Protein AF-A0A819N0E1-F1 (afdb_monomer)

Foldseek 3Di:
DDDPPPVCVVCVVVVVVCCPDPVNVVVVCCCVLVPPQCVVCDPVSALAPHEEEAEQCFLNPVVVVSLVRHHPAYEYEHPDPVRLVNNVVVCVVPPSPYHYD

Sequence (101 aa):
MASSEPEYDSISAQYSAVKKTQVGNIIECYTVYKCILPSLLGDSGLLTGKRILDLGCGEGRHTRQLKALGCDYILGVDLSSKVIELAREAERFNPLGIEYL

InterPro domains:
  IPR029063 S-adenosyl-L-methionine-dependent methyltransferase superfamily [G3DSA:3.40.50.150] (10-101)
  IPR029063 S-adenosyl-L-methionine-dependent methyltransferase superfamily [SSF53335] (8-100)
  IPR041698 Methyltransferase domain 25 [PF13649] (52-98)

pLDDT: mean 85.32, std 13.94, range [37.47, 98.31]

Mean predicted aligned error: 6.66 Å

Nearest PDB structures (foldseek):
  8rdl-assembly1_A  TM=8.731E-01  e=1.032E-05  Xenorhabdus doucetiae FRM16 = DSM 17909
  5je3-assembly2_B  TM=8.423E-01  e=1.032E-05  Burkholderia glumae
  5jdz-assembly1_B  TM=8.486E-01  e=1.652E-05  Burkholderia glumae
  4m36-assembly1_A  TM=9.413E-01  e=2.776E-04  Trypanosoma brucei brucei TREU927
  6h2v-assembly1_A  TM=7.606E-01  e=1.418E-04  Homo sapiens

Secondary structure (DSSP, 8-state):
----HHHHHHHHHHHHHHHTSHHHHHHHHHIIIIIIHHHHHGGG---TT-EEEEET-TTSHHHHHHHHTT-SEEEEE-S-HHHHHHHHHHHHHS----EE-

Organism: NCBI:txid392033

Structure (mmCIF, N/CA/C/O backbone):
data_AF-A0A819N0E1-F1
#
_entry.id   AF-A0A819N0E1-F1
#
loop_
_atom_site.group_PDB
_atom_site.id
_atom_site.type_symbol
_atom_site.label_atom_id
_atom_site.label_alt_id
_atom_site.label_comp_id
_atom_site.label_asym_id
_atom_site.label_entity_id
_atom_site.label_seq_id
_atom_site.pdbx_PDB_ins_code
_atom_site.Cartn_x
_atom_site.Cartn_y
_atom_site.Cartn_z
_atom_site.occupancy
_atom_site.B_iso_or_equiv
_atom_site.auth_seq_id
_atom_site.auth_comp_id
_atom_site.auth_asym_id
_atom_site.auth_atom_id
_atom_site.pdbx_PDB_model_num
ATOM 1 N N . MET A 1 1 ? 4.405 21.043 -23.176 1.00 37.47 1 MET A N 1
ATOM 2 C CA . MET A 1 1 ? 4.439 20.414 -21.840 1.00 37.47 1 MET A CA 1
ATOM 3 C C . MET A 1 1 ? 4.693 18.937 -22.071 1.00 37.47 1 MET A C 1
ATOM 5 O O . MET A 1 1 ? 3.780 18.247 -22.494 1.00 37.47 1 MET A O 1
ATOM 9 N N . ALA A 1 2 ? 5.956 18.516 -21.988 1.00 39.47 2 ALA A N 1
ATOM 10 C CA . ALA A 1 2 ? 6.362 17.144 -22.279 1.00 39.47 2 ALA A CA 1
ATOM 11 C C . ALA A 1 2 ? 5.973 16.238 -21.103 1.00 39.47 2 ALA A C 1
ATOM 13 O O . ALA A 1 2 ? 6.283 16.546 -19.954 1.00 39.47 2 ALA A O 1
ATOM 14 N N . SER A 1 3 ? 5.236 15.181 -21.415 1.00 39.16 3 SER A N 1
ATOM 15 C CA . SER A 1 3 ? 4.754 14.135 -20.519 1.00 39.16 3 SER A CA 1
ATOM 16 C C . SER A 1 3 ? 5.916 13.316 -19.938 1.00 39.16 3 SER A C 1
ATOM 18 O O . SER A 1 3 ? 6.796 12.866 -20.665 1.00 39.16 3 SER A O 1
ATOM 20 N N . SER A 1 4 ? 5.901 13.118 -18.619 1.00 56.25 4 SER A N 1
ATOM 21 C CA . SER A 1 4 ? 6.925 12.459 -17.790 1.00 56.25 4 SER A CA 1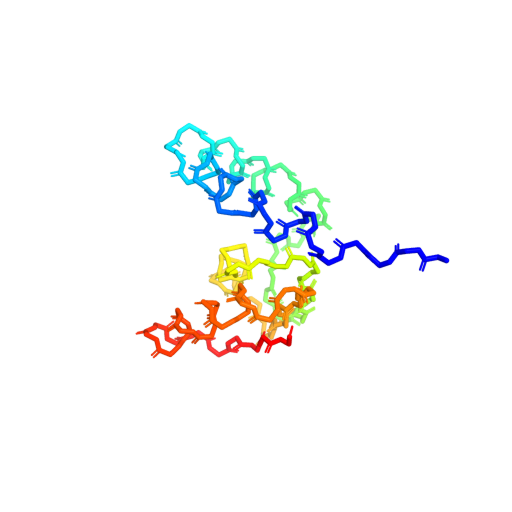
ATOM 22 C C . SER A 1 4 ? 6.861 10.921 -17.760 1.00 56.25 4 SER A C 1
ATOM 24 O O . SER A 1 4 ? 7.524 10.295 -16.938 1.00 56.25 4 SER A O 1
ATOM 26 N N . GLU A 1 5 ? 6.053 10.296 -18.617 1.00 52.06 5 GLU A N 1
ATOM 27 C CA . GLU A 1 5 ? 5.838 8.839 -18.653 1.00 52.06 5 GLU A CA 1
ATOM 28 C C . GLU A 1 5 ? 7.106 8.001 -18.939 1.00 52.06 5 GLU A C 1
ATOM 30 O O . GLU A 1 5 ? 7.359 7.052 -18.197 1.00 52.06 5 GLU A O 1
ATOM 35 N N . PRO A 1 6 ? 7.957 8.318 -19.940 1.00 55.47 6 PRO A N 1
ATOM 36 C CA . PRO A 1 6 ? 9.040 7.407 -20.319 1.00 55.47 6 PRO A CA 1
ATOM 37 C C . PRO A 1 6 ? 10.212 7.386 -19.324 1.00 55.47 6 PRO A C 1
ATOM 39 O O . PRO A 1 6 ? 10.962 6.411 -19.275 1.00 55.47 6 PRO A O 1
ATOM 42 N N . GLU A 1 7 ? 10.389 8.440 -18.523 1.00 64.81 7 GLU A N 1
ATOM 43 C CA . GLU A 1 7 ? 11.545 8.567 -17.630 1.00 64.81 7 GLU A CA 1
ATOM 44 C C . GLU A 1 7 ? 11.361 7.754 -16.341 1.00 64.81 7 GLU A C 1
ATOM 46 O O . GLU A 1 7 ? 12.262 7.005 -15.959 1.00 64.81 7 GLU A O 1
ATOM 51 N N . TYR A 1 8 ? 10.176 7.801 -15.718 1.00 64.69 8 TYR A N 1
ATOM 52 C CA . TYR A 1 8 ? 9.887 7.021 -14.507 1.00 64.69 8 TYR A CA 1
ATOM 53 C C . TYR A 1 8 ? 9.870 5.515 -14.782 1.00 64.69 8 TYR A C 1
ATOM 55 O O . TYR A 1 8 ? 10.485 4.745 -14.040 1.00 64.69 8 TYR A O 1
ATOM 63 N N . ASP A 1 9 ? 9.247 5.088 -15.882 1.00 66.88 9 ASP A N 1
ATOM 64 C CA . ASP A 1 9 ? 9.193 3.674 -16.262 1.00 66.88 9 ASP A CA 1
ATOM 65 C C . ASP A 1 9 ? 10.596 3.072 -16.432 1.00 66.88 9 ASP A C 1
ATOM 67 O O . ASP A 1 9 ? 10.819 1.917 -16.054 1.00 66.88 9 ASP A O 1
ATOM 71 N N . SER A 1 10 ? 11.559 3.867 -16.913 1.00 66.44 10 SER A N 1
ATOM 72 C CA . SER A 1 10 ? 12.943 3.431 -17.123 1.00 66.44 10 SER A CA 1
ATOM 73 C C . SER A 1 10 ? 13.718 3.168 -15.822 1.00 66.44 10 SER A C 1
ATOM 75 O O . SER A 1 10 ? 14.560 2.269 -15.783 1.00 66.44 10 SER A O 1
ATOM 77 N N . ILE A 1 11 ? 13.396 3.886 -14.738 1.00 70.12 11 ILE A N 1
ATOM 78 C CA . ILE A 1 11 ? 14.083 3.776 -13.437 1.00 70.12 11 ILE A CA 1
ATOM 79 C C . ILE A 1 11 ? 13.274 3.015 -12.378 1.00 70.12 11 ILE A C 1
ATOM 81 O O . ILE A 1 11 ? 13.839 2.576 -11.373 1.00 70.12 11 ILE A O 1
ATOM 85 N N . SER A 1 12 ? 11.970 2.820 -12.591 1.00 67.56 12 SER A N 1
ATOM 86 C CA . SER A 1 12 ? 11.028 2.210 -11.638 1.00 67.56 12 SER A CA 1
ATOM 87 C C . SER A 1 12 ? 11.487 0.839 -11.126 1.00 67.56 12 SER A C 1
ATOM 89 O O . SER A 1 12 ? 11.382 0.542 -9.932 1.00 67.56 12 SER A O 1
ATOM 91 N N . ALA A 1 13 ? 12.071 0.019 -12.004 1.00 67.75 13 ALA A N 1
ATOM 92 C CA . ALA A 1 13 ? 12.575 -1.308 -11.664 1.00 67.75 13 ALA A CA 1
ATOM 93 C C . ALA A 1 13 ? 13.785 -1.244 -10.717 1.00 67.75 13 ALA A C 1
ATOM 95 O O . ALA A 1 13 ? 13.849 -1.973 -9.726 1.00 67.75 13 ALA A O 1
ATOM 96 N N . GLN A 1 14 ? 14.729 -0.342 -10.991 1.00 69.00 14 GLN A N 1
ATOM 97 C CA . GLN A 1 14 ? 15.926 -0.142 -10.169 1.00 69.00 14 GLN A CA 1
ATOM 98 C C . GLN A 1 14 ? 15.571 0.520 -8.831 1.00 69.00 14 GLN A C 1
ATOM 100 O O . GLN A 1 14 ? 16.055 0.094 -7.781 1.00 69.00 14 GLN A O 1
ATOM 105 N N . TYR A 1 15 ? 14.666 1.501 -8.851 1.00 68.69 15 TYR A N 1
ATOM 106 C CA . TYR A 1 15 ? 14.125 2.141 -7.653 1.00 68.69 15 TYR A CA 1
ATOM 107 C C . TYR A 1 15 ? 13.454 1.118 -6.726 1.00 68.69 15 TYR A C 1
ATOM 109 O O . TYR A 1 15 ? 13.778 1.028 -5.538 1.00 68.69 15 TYR A O 1
ATOM 117 N N . SER A 1 16 ? 12.586 0.276 -7.291 1.00 69.75 16 SER A N 1
ATOM 118 C CA . SER A 1 16 ? 11.923 -0.805 -6.559 1.00 69.75 16 SER A CA 1
ATOM 119 C C . SER A 1 16 ? 12.929 -1.803 -5.984 1.00 69.75 16 SER A C 1
ATOM 121 O O . SER A 1 16 ? 12.775 -2.236 -4.843 1.00 69.75 16 SER A O 1
ATOM 123 N N . ALA A 1 17 ? 13.994 -2.139 -6.719 1.00 71.19 17 ALA A N 1
ATOM 124 C CA . ALA A 1 17 ? 15.027 -3.056 -6.239 1.00 71.19 17 ALA A CA 1
ATOM 125 C C . ALA A 1 17 ? 15.765 -2.519 -4.999 1.00 71.19 17 ALA A C 1
ATOM 127 O O . ALA A 1 17 ? 15.962 -3.263 -4.037 1.00 71.19 17 ALA A O 1
ATOM 128 N N . VAL A 1 18 ? 16.109 -1.225 -4.966 1.00 71.38 18 VAL A N 1
ATOM 129 C CA . VAL A 1 18 ? 16.753 -0.595 -3.796 1.00 71.38 18 VAL A CA 1
ATOM 130 C C . VAL A 1 18 ? 15.818 -0.599 -2.585 1.00 71.38 18 VAL A C 1
ATOM 132 O O . VAL A 1 18 ? 16.229 -0.961 -1.479 1.00 71.38 18 VAL A O 1
ATOM 135 N N . LYS A 1 19 ? 14.542 -0.259 -2.789 1.00 68.31 19 LYS A N 1
ATOM 136 C CA . LYS A 1 19 ? 13.520 -0.254 -1.730 1.00 68.31 19 LYS A CA 1
ATOM 137 C C . LYS A 1 19 ? 13.225 -1.650 -1.175 1.00 68.31 19 LYS A C 1
ATOM 139 O O . LYS A 1 19 ? 12.885 -1.782 -0.002 1.00 68.31 19 LYS A O 1
ATOM 144 N N . LYS A 1 20 ? 13.407 -2.692 -1.989 1.00 72.50 20 LYS A N 1
ATOM 14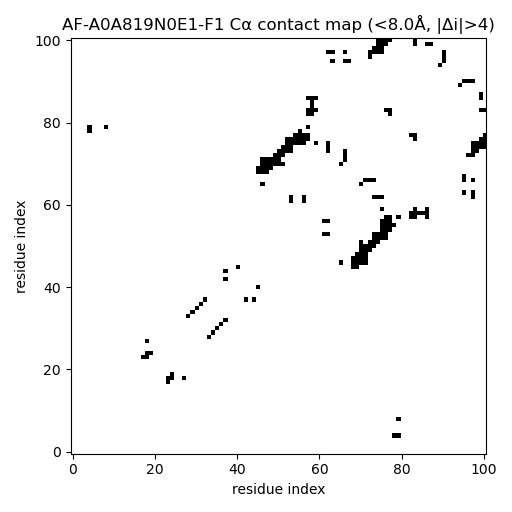5 C CA . LYS A 1 20 ? 13.257 -4.100 -1.590 1.00 72.50 20 LYS A CA 1
ATOM 146 C C . LYS A 1 20 ? 14.466 -4.674 -0.850 1.00 72.50 20 LYS A C 1
ATOM 148 O O . LYS A 1 20 ? 14.358 -5.777 -0.318 1.00 72.50 20 LYS A O 1
ATOM 153 N N . THR A 1 21 ? 15.594 -3.962 -0.771 1.00 79.75 21 THR A N 1
ATOM 154 C CA . THR A 1 21 ? 16.716 -4.395 0.079 1.00 79.75 21 THR A CA 1
ATOM 155 C C . THR A 1 21 ? 16.283 -4.482 1.541 1.00 79.75 21 THR A C 1
ATOM 157 O O . THR A 1 21 ? 15.416 -3.734 1.987 1.00 79.75 21 THR A O 1
ATOM 160 N N . GLN A 1 22 ? 16.910 -5.365 2.320 1.00 71.88 22 GLN A N 1
ATOM 161 C CA . GLN A 1 22 ? 16.561 -5.539 3.732 1.00 71.88 22 GLN A CA 1
ATOM 162 C C . GLN A 1 22 ? 16.701 -4.229 4.525 1.00 71.88 22 GLN A C 1
ATOM 164 O O . GLN A 1 22 ? 15.813 -3.876 5.295 1.00 71.88 22 GLN A O 1
ATOM 169 N N . VAL A 1 23 ? 17.775 -3.468 4.288 1.00 81.62 23 VAL A N 1
ATOM 170 C CA . VAL A 1 23 ? 18.008 -2.176 4.954 1.00 81.62 23 VAL A CA 1
ATOM 171 C C . VAL A 1 23 ? 17.018 -1.112 4.474 1.00 81.62 23 VAL A C 1
ATOM 173 O O . VAL A 1 23 ? 16.401 -0.447 5.305 1.00 81.62 23 VAL A O 1
ATOM 176 N N . GLY A 1 24 ? 16.820 -0.976 3.157 1.00 78.88 24 GLY A N 1
ATOM 177 C CA . GLY A 1 24 ? 15.868 -0.011 2.597 1.00 78.88 24 GLY A CA 1
ATOM 178 C C . GLY A 1 24 ? 14.442 -0.260 3.085 1.00 78.88 24 GLY A C 1
ATOM 179 O O . GLY A 1 24 ? 13.748 0.676 3.482 1.00 78.88 24 GLY A O 1
ATOM 180 N N . ASN A 1 25 ? 14.043 -1.530 3.153 1.00 81.00 25 ASN A N 1
ATOM 181 C CA . ASN A 1 25 ? 12.733 -1.938 3.634 1.00 81.00 25 ASN A CA 1
ATOM 182 C C . ASN A 1 25 ? 12.544 -1.608 5.121 1.00 81.00 25 ASN A C 1
ATOM 184 O O . ASN A 1 25 ? 11.517 -1.035 5.480 1.00 81.00 25 ASN A O 1
ATOM 188 N N . ILE A 1 26 ? 13.536 -1.905 5.972 1.00 85.19 26 ILE A N 1
ATOM 189 C CA . ILE A 1 26 ? 13.471 -1.612 7.414 1.00 85.19 26 ILE A CA 1
ATOM 190 C C . ILE A 1 26 ? 13.332 -0.110 7.661 1.00 85.19 26 ILE A C 1
ATOM 192 O O . ILE A 1 26 ? 12.447 0.291 8.415 1.00 85.19 26 ILE A O 1
ATOM 196 N N . ILE A 1 27 ? 14.176 0.711 7.027 1.00 87.62 27 ILE A N 1
ATOM 197 C CA . ILE A 1 27 ? 14.154 2.168 7.216 1.00 87.62 27 ILE A CA 1
ATOM 198 C C . ILE A 1 27 ? 12.794 2.722 6.797 1.00 87.62 27 ILE A C 1
ATOM 200 O O . ILE A 1 27 ? 12.150 3.430 7.564 1.00 87.62 27 ILE A O 1
ATOM 204 N N . GLU A 1 28 ? 12.322 2.352 5.610 1.00 87.19 28 GLU A N 1
ATOM 205 C CA . GLU A 1 28 ? 11.052 2.841 5.083 1.00 87.19 28 GLU A CA 1
ATOM 206 C C . GLU A 1 28 ? 9.859 2.396 5.934 1.00 87.19 28 GLU A C 1
ATOM 208 O O . GLU A 1 28 ? 9.032 3.225 6.311 1.00 87.19 28 GLU A O 1
ATOM 213 N N . CYS A 1 29 ? 9.790 1.116 6.307 1.00 85.62 29 CYS A N 1
ATOM 214 C CA . CYS A 1 29 ? 8.724 0.615 7.170 1.00 85.62 29 CYS A CA 1
ATOM 215 C C . CYS A 1 29 ? 8.745 1.295 8.544 1.00 85.62 29 CYS A C 1
ATOM 217 O O . CYS A 1 29 ? 7.687 1.639 9.071 1.00 85.62 29 CYS A O 1
ATOM 219 N N . TYR A 1 30 ? 9.925 1.512 9.129 1.00 88.31 30 TYR A N 1
ATOM 220 C CA . TYR A 1 30 ? 10.038 2.199 10.411 1.00 88.31 30 TYR A CA 1
ATOM 221 C C . TYR A 1 30 ? 9.570 3.652 10.291 1.00 88.31 30 TYR A C 1
ATOM 223 O O . TYR A 1 30 ? 8.673 4.077 11.017 1.00 88.31 30 TYR A O 1
ATOM 231 N N . THR A 1 31 ? 10.108 4.405 9.333 1.00 90.31 31 THR A N 1
ATOM 232 C CA . THR A 1 31 ? 9.758 5.814 9.144 1.00 90.31 31 THR A CA 1
ATOM 233 C C . THR A 1 31 ? 8.269 5.991 8.849 1.00 90.31 31 THR A C 1
ATOM 235 O O . THR A 1 31 ? 7.613 6.801 9.506 1.00 90.31 31 THR A O 1
ATOM 238 N N . VAL A 1 32 ? 7.702 5.210 7.927 1.00 89.75 32 VAL A N 1
ATOM 239 C CA . VAL A 1 32 ? 6.287 5.339 7.552 1.00 89.75 32 VAL A CA 1
ATOM 240 C C . VAL A 1 32 ? 5.373 4.892 8.692 1.00 89.75 32 VAL A C 1
ATOM 242 O O . VAL A 1 32 ? 4.518 5.663 9.119 1.00 89.75 32 VAL A O 1
ATOM 245 N N . TYR A 1 33 ? 5.554 3.684 9.231 1.00 89.19 33 TYR A N 1
ATOM 246 C CA . TYR A 1 33 ? 4.562 3.085 10.134 1.00 89.19 33 TYR A CA 1
ATOM 247 C C . TYR A 1 33 ? 4.798 3.352 11.618 1.00 89.19 33 TYR A C 1
ATOM 249 O O . TYR A 1 33 ? 3.865 3.207 12.407 1.00 89.19 33 TYR A O 1
ATOM 257 N N . LYS A 1 34 ? 6.019 3.712 12.026 1.00 88.56 34 LYS A N 1
ATOM 258 C CA . LYS A 1 34 ? 6.344 4.006 13.433 1.00 88.56 34 LYS A CA 1
ATOM 259 C C . LYS A 1 34 ? 6.513 5.490 13.724 1.00 88.56 34 LYS A C 1
ATOM 261 O O . LYS A 1 34 ? 6.354 5.870 14.878 1.00 88.56 34 LYS A O 1
ATOM 266 N N . CYS A 1 35 ? 6.787 6.321 12.719 1.00 90.50 35 CYS A N 1
ATOM 267 C CA . CYS A 1 35 ? 6.954 7.762 12.922 1.00 90.50 35 CYS A CA 1
ATOM 268 C C . CYS A 1 35 ? 5.829 8.569 12.268 1.00 90.50 35 CYS A C 1
ATOM 270 O O . CYS A 1 35 ? 5.103 9.282 12.957 1.00 90.50 35 CYS A O 1
ATOM 272 N N . ILE A 1 36 ? 5.668 8.449 10.949 1.00 90.50 36 ILE A N 1
ATOM 273 C CA . ILE A 1 36 ? 4.767 9.317 10.181 1.00 90.50 36 ILE A CA 1
ATOM 274 C C . ILE A 1 36 ? 3.303 8.973 10.459 1.00 90.50 36 ILE A C 1
ATOM 276 O O . ILE A 1 36 ? 2.529 9.846 10.843 1.00 90.50 36 ILE A O 1
ATOM 280 N N . LEU A 1 37 ? 2.922 7.705 10.296 1.00 88.38 37 LEU A N 1
ATOM 281 C CA . LEU A 1 37 ? 1.527 7.287 10.405 1.00 88.38 37 LEU A CA 1
ATOM 282 C C . LEU A 1 37 ? 0.935 7.548 11.805 1.00 88.38 37 LEU A C 1
ATOM 284 O O . LEU A 1 37 ? -0.145 8.131 11.862 1.00 88.38 37 LEU A O 1
ATOM 288 N N . PRO A 1 38 ? 1.612 7.237 12.932 1.00 88.25 38 PRO A N 1
ATOM 289 C CA . PRO A 1 38 ? 1.097 7.592 14.257 1.00 88.25 38 PRO A CA 1
ATOM 290 C C . PRO A 1 38 ? 0.948 9.105 14.459 1.00 88.25 38 PRO A C 1
ATOM 292 O O . PRO A 1 38 ? -0.044 9.547 15.028 1.00 88.25 38 PRO A O 1
ATOM 295 N N . SER A 1 39 ? 1.889 9.903 13.940 1.00 87.38 39 SER A N 1
ATOM 296 C CA . SER A 1 39 ? 1.817 11.370 14.009 1.00 87.38 39 SER A CA 1
ATOM 297 C C . SER A 1 39 ? 0.607 11.924 13.243 1.00 87.38 39 SER A C 1
ATOM 299 O O . SER A 1 39 ? -0.067 12.836 13.714 1.00 87.38 39 SER A O 1
ATOM 301 N N . LEU A 1 40 ? 0.278 11.330 12.090 1.00 85.00 40 LEU A N 1
ATOM 302 C CA . LEU A 1 40 ? -0.886 11.710 11.281 1.00 85.00 40 LEU A CA 1
ATOM 303 C C . LEU A 1 40 ? -2.221 11.267 11.892 1.00 85.00 40 LEU A C 1
ATOM 305 O O . LEU A 1 40 ? -3.224 11.964 11.750 1.00 85.00 40 LEU A O 1
ATOM 309 N N . LEU A 1 41 ? -2.260 10.096 12.530 1.00 84.50 41 LEU A N 1
ATOM 310 C CA . LEU A 1 41 ? -3.490 9.528 13.093 1.00 84.50 41 LEU A CA 1
ATOM 311 C C . LEU A 1 41 ? -3.797 10.025 14.513 1.00 84.50 41 LEU A C 1
ATOM 313 O O . LEU A 1 41 ? -4.920 9.827 14.996 1.00 84.50 41 LEU A O 1
ATOM 317 N N . GLY A 1 42 ? -2.825 10.667 15.166 1.00 79.31 42 GLY A N 1
ATOM 318 C CA . GLY A 1 42 ? -2.932 11.150 16.539 1.00 79.31 42 GLY A CA 1
ATOM 319 C C . GLY A 1 42 ? -3.321 10.036 17.513 1.00 79.31 42 GLY A C 1
ATOM 320 O O . GLY A 1 42 ? -3.057 8.855 17.278 1.00 79.31 42 GLY A O 1
ATOM 321 N N . ASP A 1 43 ? -4.020 10.409 18.583 1.00 74.19 43 ASP A N 1
ATOM 322 C CA . ASP A 1 43 ? -4.395 9.492 19.670 1.00 74.19 43 ASP A CA 1
ATOM 323 C C . ASP A 1 43 ? -5.306 8.342 19.223 1.00 74.19 43 ASP A C 1
ATOM 325 O O . ASP A 1 43 ? -5.381 7.311 19.888 1.00 74.19 43 ASP A O 1
ATOM 329 N N . SER A 1 44 ? -5.992 8.494 18.082 1.00 74.12 44 SER A N 1
ATOM 330 C CA . SER A 1 44 ? -6.863 7.442 17.563 1.00 74.12 44 SER A CA 1
ATOM 331 C C . SER A 1 44 ? -6.080 6.222 17.091 1.00 74.12 44 SER A C 1
ATOM 333 O O . SER A 1 44 ? -6.615 5.125 17.189 1.00 74.12 44 SER A O 1
ATOM 335 N N . GLY A 1 45 ? -4.849 6.399 16.581 1.00 69.88 45 GLY A N 1
ATOM 336 C CA . GLY A 1 45 ? -3.906 5.343 16.173 1.00 69.88 45 GLY A CA 1
ATOM 337 C C . GLY A 1 45 ? -4.410 4.294 15.167 1.00 69.88 45 GLY A C 1
ATOM 338 O O . GLY A 1 45 ? -3.653 3.408 14.777 1.00 69.88 45 GLY A O 1
ATOM 339 N N . LEU A 1 46 ? -5.674 4.368 14.753 1.00 78.62 46 LEU A N 1
ATOM 340 C CA . LEU A 1 46 ? -6.401 3.291 14.096 1.00 78.62 46 LEU A CA 1
ATOM 341 C C . LEU A 1 46 ? -6.802 3.704 12.687 1.00 78.62 46 LEU A C 1
ATOM 34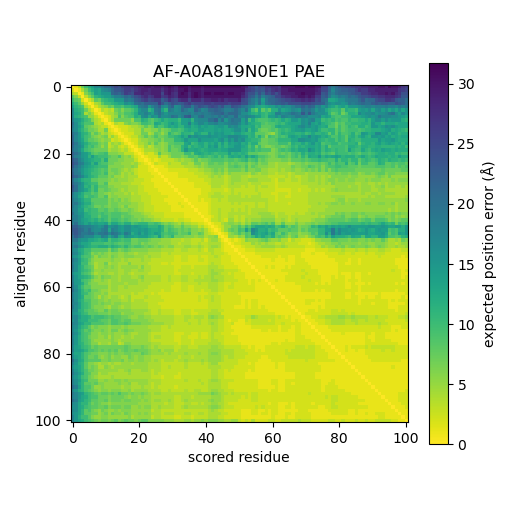3 O O . LEU A 1 46 ? -7.283 4.814 12.448 1.00 78.62 46 LEU A O 1
ATOM 347 N N . LEU A 1 47 ? -6.640 2.770 11.753 1.00 87.44 47 LEU A N 1
ATOM 348 C CA . LEU A 1 47 ? -7.155 2.900 10.393 1.00 87.44 47 LEU A CA 1
ATOM 349 C C . LEU A 1 47 ? -8.558 2.302 10.230 1.00 87.44 47 LEU A C 1
ATOM 351 O O . LEU A 1 47 ? -9.187 2.537 9.202 1.00 87.44 47 LEU A O 1
ATOM 355 N N . THR A 1 48 ? -9.074 1.607 11.247 1.00 87.81 48 THR A N 1
ATOM 356 C CA . THR A 1 48 ? -10.439 1.066 11.287 1.00 87.81 48 THR A CA 1
ATOM 357 C C . THR A 1 48 ? -11.479 2.135 10.970 1.00 87.81 48 THR A C 1
ATOM 359 O O . THR A 1 48 ? -11.426 3.239 11.519 1.00 87.81 48 THR A O 1
ATOM 362 N N . GLY A 1 49 ? -12.424 1.832 10.078 1.00 87.06 49 GLY A N 1
ATOM 363 C CA . GLY A 1 49 ? -13.453 2.786 9.662 1.00 87.06 49 GLY A CA 1
ATOM 364 C C . GLY A 1 49 ? -12.992 3.795 8.606 1.00 87.06 49 GLY A C 1
ATOM 365 O O . GLY A 1 49 ? -13.798 4.591 8.122 1.00 87.06 49 GLY A O 1
ATOM 366 N N . LYS A 1 50 ? -11.697 3.827 8.253 1.00 90.81 50 LYS A N 1
ATOM 367 C CA . LYS A 1 50 ? -11.158 4.806 7.300 1.00 90.81 50 LYS A CA 1
ATOM 368 C C . LYS A 1 50 ? -11.141 4.256 5.879 1.00 90.81 50 LYS A C 1
ATOM 370 O O . LYS A 1 50 ? -10.891 3.076 5.640 1.00 90.81 50 LYS A O 1
ATOM 375 N N . ARG A 1 51 ? -11.350 5.165 4.929 1.00 94.69 51 ARG A N 1
ATOM 376 C CA . ARG A 1 51 ? -11.164 4.950 3.491 1.00 94.69 51 ARG A CA 1
ATOM 377 C C . ARG A 1 51 ? -9.901 5.693 3.062 1.00 94.69 51 ARG A C 1
ATOM 379 O O . ARG A 1 51 ? -9.766 6.868 3.393 1.00 94.69 51 ARG A O 1
ATOM 386 N N . ILE A 1 52 ? -8.986 5.020 2.373 1.00 94.44 52 ILE A N 1
ATOM 387 C CA . ILE A 1 52 ? -7.657 5.554 2.038 1.00 94.44 52 ILE A CA 1
ATOM 388 C C . ILE A 1 52 ? -7.490 5.657 0.517 1.00 94.44 52 ILE A C 1
ATOM 390 O O . ILE A 1 52 ? -7.971 4.806 -0.227 1.00 94.44 52 ILE A O 1
ATOM 394 N N . LEU A 1 53 ? -6.789 6.698 0.072 1.00 96.81 53 LEU A N 1
ATOM 395 C CA . LEU A 1 53 ? -6.284 6.848 -1.291 1.00 96.81 53 LEU A CA 1
ATOM 396 C C . LEU A 1 53 ? -4.753 6.860 -1.230 1.00 96.81 53 LEU A C 1
ATOM 398 O O . LEU A 1 53 ? -4.183 7.695 -0.529 1.00 96.81 53 LEU A O 1
ATOM 402 N N . ASP A 1 54 ? -4.109 5.937 -1.937 1.00 96.19 54 ASP A N 1
ATOM 403 C CA . ASP A 1 54 ? -2.652 5.809 -2.024 1.00 96.19 54 ASP A CA 1
ATOM 404 C C . ASP A 1 54 ? -2.186 6.273 -3.412 1.00 96.19 54 ASP A C 1
ATOM 406 O O . ASP A 1 54 ? -2.424 5.595 -4.412 1.00 96.19 54 ASP A O 1
ATOM 410 N N . LEU A 1 55 ? -1.601 7.473 -3.481 1.00 96.25 55 LEU A N 1
ATOM 411 C CA . LEU A 1 55 ? -1.180 8.120 -4.728 1.00 96.25 55 LEU A CA 1
ATOM 412 C C . LEU A 1 55 ? 0.287 7.806 -5.033 1.00 96.25 55 LEU A C 1
ATOM 414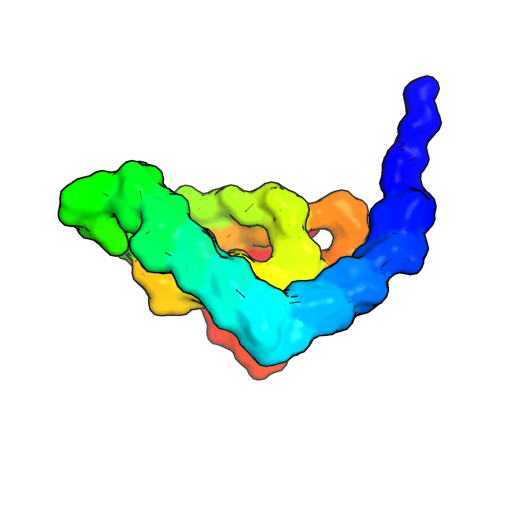 O O . LEU A 1 55 ? 1.157 8.063 -4.203 1.00 96.25 55 LEU A O 1
ATOM 418 N N . GLY A 1 56 ? 0.563 7.329 -6.246 1.00 93.75 56 GLY A N 1
ATOM 419 C CA . GLY A 1 56 ? 1.877 6.790 -6.601 1.00 93.75 56 GLY A CA 1
ATOM 420 C C . GLY A 1 56 ? 2.127 5.456 -5.901 1.00 93.75 56 GLY A C 1
ATOM 421 O O . GLY A 1 56 ? 3.189 5.251 -5.309 1.00 93.75 56 GLY A O 1
ATOM 422 N N . CYS A 1 57 ? 1.119 4.576 -5.897 1.00 94.88 57 CYS A N 1
ATOM 423 C CA . CYS A 1 57 ? 1.146 3.347 -5.105 1.00 94.88 57 CYS A CA 1
ATOM 424 C C . CYS A 1 57 ? 2.166 2.310 -5.605 1.00 94.88 57 CYS A C 1
ATOM 426 O O . CYS A 1 57 ? 2.448 1.331 -4.900 1.00 94.88 57 CYS A O 1
ATOM 428 N N . GLY A 1 58 ? 2.708 2.486 -6.815 1.00 93.12 58 GLY A N 1
ATOM 429 C CA . GLY A 1 58 ? 3.581 1.527 -7.478 1.00 93.12 58 GLY A CA 1
ATOM 430 C C . GLY A 1 58 ? 2.935 0.143 -7.559 1.00 93.12 58 GLY A C 1
ATOM 431 O O . GLY A 1 58 ? 1.753 -0.000 -7.854 1.00 93.12 58 GLY A O 1
ATOM 432 N N . GLU A 1 59 ? 3.699 -0.891 -7.206 1.00 93.56 59 GLU A N 1
ATOM 433 C CA . GLU A 1 59 ? 3.218 -2.282 -7.105 1.00 93.56 59 GLU A CA 1
ATOM 434 C C . GLU A 1 59 ? 2.348 -2.565 -5.855 1.00 93.56 59 GLU A C 1
ATOM 436 O O . GLU A 1 59 ? 2.071 -3.717 -5.523 1.00 93.56 59 GLU A O 1
ATOM 441 N N . GLY A 1 60 ? 1.942 -1.530 -5.114 1.00 94.06 60 GLY A N 1
ATOM 442 C CA . GLY A 1 60 ? 0.963 -1.638 -4.034 1.00 94.06 60 GLY A CA 1
ATOM 443 C C . GLY A 1 60 ? 1.518 -2.065 -2.673 1.00 94.06 60 GLY A C 1
ATOM 444 O O . GLY A 1 60 ? 0.745 -2.458 -1.798 1.00 94.06 60 GLY A O 1
ATOM 445 N N . ARG A 1 61 ? 2.837 -2.005 -2.440 1.00 91.44 61 ARG A N 1
ATOM 446 C CA . ARG A 1 61 ? 3.455 -2.443 -1.168 1.00 91.44 61 ARG A CA 1
ATOM 447 C C . ARG A 1 61 ? 2.852 -1.741 0.053 1.00 91.44 61 ARG A C 1
ATOM 449 O O . ARG A 1 61 ? 2.439 -2.414 1.000 1.00 91.44 61 ARG A O 1
ATOM 456 N N . HIS A 1 62 ? 2.806 -0.409 0.034 1.00 92.06 62 HIS A N 1
ATOM 457 C CA . HIS A 1 62 ? 2.249 0.376 1.136 1.00 92.06 62 HIS A CA 1
ATOM 458 C C . HIS A 1 62 ? 0.730 0.236 1.208 1.00 92.06 62 HIS A C 1
ATOM 460 O O . HIS A 1 62 ? 0.198 0.008 2.292 1.00 92.06 62 HIS A O 1
ATOM 466 N N . THR A 1 63 ? 0.049 0.235 0.063 1.00 96.12 63 THR A N 1
ATOM 467 C CA . THR A 1 63 ? -1.396 -0.007 -0.048 1.00 96.12 63 THR A CA 1
ATOM 468 C C . THR A 1 63 ? -1.817 -1.275 0.701 1.00 96.12 63 THR A C 1
ATOM 470 O O . THR A 1 63 ? -2.731 -1.258 1.527 1.00 96.12 63 THR A O 1
ATOM 473 N N . ARG A 1 64 ? -1.093 -2.381 0.488 1.00 95.25 64 ARG A N 1
ATOM 474 C CA . ARG A 1 64 ? -1.363 -3.675 1.136 1.00 95.25 64 ARG A CA 1
ATOM 475 C C . ARG A 1 64 ? -1.082 -3.656 2.633 1.00 95.25 64 ARG A C 1
ATOM 477 O O . ARG A 1 64 ? -1.854 -4.209 3.413 1.00 95.25 64 ARG A O 1
ATOM 484 N N . GLN A 1 65 ? 0.001 -3.006 3.047 1.00 92.25 65 GLN A N 1
ATOM 485 C CA . GLN A 1 65 ? 0.336 -2.850 4.463 1.00 92.25 65 GLN A CA 1
ATOM 486 C C . GLN A 1 65 ? -0.701 -1.985 5.196 1.00 92.25 65 GLN A C 1
ATOM 488 O O . GLN A 1 65 ? -1.142 -2.358 6.279 1.00 92.25 65 GLN A O 1
ATOM 493 N N . LEU A 1 66 ? -1.155 -0.884 4.592 1.00 92.56 66 LEU A N 1
ATOM 494 C CA . LEU A 1 66 ? -2.223 -0.037 5.131 1.00 92.56 66 LEU A CA 1
ATOM 495 C C . LEU A 1 66 ? -3.555 -0.791 5.218 1.00 92.56 66 LEU A C 1
ATOM 497 O O . LEU A 1 66 ? -4.256 -0.662 6.222 1.00 92.56 66 LEU A O 1
ATOM 501 N N . LYS A 1 67 ? -3.876 -1.637 4.228 1.00 94.62 67 LYS A N 1
ATOM 502 C CA . LYS A 1 67 ? -5.049 -2.520 4.295 1.00 94.62 67 LYS A CA 1
ATOM 503 C C . LYS A 1 67 ? -4.971 -3.493 5.469 1.00 94.62 67 LYS A C 1
ATOM 505 O O . LYS A 1 67 ? -5.941 -3.635 6.209 1.00 94.62 67 LYS A O 1
ATOM 510 N N . ALA A 1 68 ? -3.808 -4.105 5.687 1.00 91.69 68 ALA A N 1
ATOM 511 C CA . ALA A 1 68 ? -3.579 -5.019 6.806 1.00 91.69 68 ALA A CA 1
ATOM 512 C C . ALA A 1 68 ? -3.666 -4.338 8.186 1.00 91.69 68 ALA A C 1
ATOM 514 O O . ALA A 1 68 ? -3.938 -5.004 9.181 1.00 91.69 68 ALA A O 1
ATOM 515 N N . LEU A 1 69 ? -3.478 -3.016 8.252 1.00 90.06 69 LEU A N 1
ATOM 516 C CA . LEU A 1 69 ? -3.667 -2.214 9.466 1.00 90.06 69 LEU A CA 1
ATOM 517 C C . LEU A 1 69 ? -5.145 -1.879 9.760 1.00 90.06 69 LEU A C 1
ATOM 519 O O . LEU A 1 69 ? -5.429 -1.206 10.750 1.00 90.06 69 LEU A O 1
ATOM 523 N N . GLY A 1 70 ? -6.084 -2.363 8.940 1.00 90.69 70 GLY A N 1
ATOM 524 C CA . GLY A 1 70 ? -7.508 -2.408 9.275 1.00 90.69 70 GLY A CA 1
ATOM 525 C C . GLY A 1 70 ? -8.384 -1.350 8.612 1.00 90.69 70 GLY A C 1
ATOM 526 O O . GLY A 1 70 ? -9.503 -1.157 9.070 1.00 90.69 70 GLY A O 1
ATOM 527 N N . CYS A 1 71 ? -7.928 -0.665 7.556 1.00 92.94 71 CYS A N 1
ATOM 528 C CA . CYS A 1 71 ? -8.812 0.249 6.829 1.00 92.94 71 CYS A CA 1
ATOM 529 C C . CYS A 1 71 ? -9.965 -0.485 6.120 1.00 92.94 71 CYS A C 1
ATOM 531 O O . CYS A 1 71 ? -9.815 -1.603 5.610 1.00 92.94 71 CYS A O 1
ATOM 533 N N . ASP A 1 72 ? -11.124 0.169 6.042 1.00 94.25 72 ASP A N 1
ATOM 534 C CA . ASP A 1 72 ? -12.335 -0.407 5.446 1.00 94.25 72 ASP A CA 1
ATOM 535 C C . ASP A 1 72 ? -12.180 -0.545 3.931 1.00 94.25 72 ASP A C 1
ATOM 537 O O . ASP A 1 72 ? -12.541 -1.560 3.335 1.00 94.25 72 ASP A O 1
ATOM 541 N N . TYR A 1 73 ? -11.571 0.457 3.302 1.00 96.00 73 TYR A N 1
ATOM 542 C CA . TYR A 1 73 ? -11.361 0.519 1.862 1.00 96.00 73 TYR A CA 1
ATOM 543 C C . TYR A 1 73 ? -10.065 1.257 1.548 1.00 96.00 73 TYR A C 1
ATOM 545 O O . TYR A 1 73 ? -9.712 2.229 2.222 1.00 96.00 73 TYR A O 1
ATOM 553 N N . ILE A 1 74 ? -9.381 0.820 0.496 1.00 97.69 74 ILE A N 1
ATOM 554 C CA . ILE A 1 74 ? -8.231 1.529 -0.045 1.00 97.69 74 ILE A CA 1
ATOM 555 C C . ILE A 1 74 ? -8.194 1.409 -1.568 1.00 97.69 74 ILE A C 1
ATOM 557 O O . ILE A 1 74 ? -8.429 0.328 -2.109 1.00 97.69 74 ILE A O 1
ATOM 561 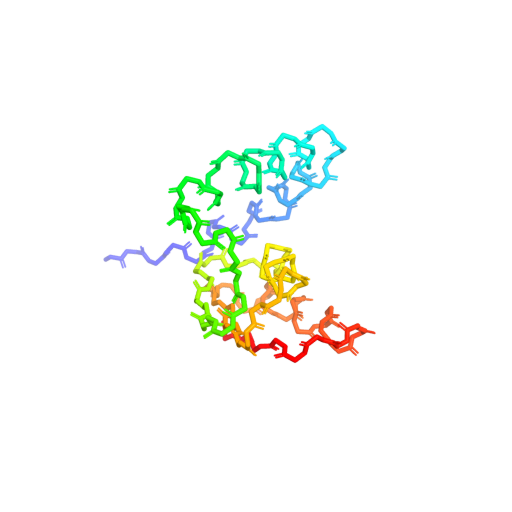N N . LEU A 1 75 ? -7.900 2.534 -2.220 1.00 98.31 75 LEU A N 1
ATOM 562 C CA . LEU A 1 75 ? -7.645 2.641 -3.653 1.00 98.31 75 LEU A CA 1
ATOM 563 C C . LEU A 1 75 ? -6.177 3.023 -3.862 1.00 98.31 75 LEU A C 1
ATOM 565 O O . LEU A 1 75 ? -5.750 4.073 -3.378 1.00 98.31 75 LEU A O 1
ATOM 569 N N . GLY A 1 76 ? -5.419 2.184 -4.562 1.00 98.06 76 GLY A N 1
ATOM 570 C CA . GLY A 1 76 ? -4.089 2.528 -5.066 1.00 98.06 76 GLY A CA 1
ATOM 571 C C . GLY A 1 76 ? -4.182 3.130 -6.464 1.00 98.06 76 GLY A C 1
ATOM 572 O O . GLY A 1 76 ? -4.893 2.590 -7.308 1.00 98.06 76 GLY A O 1
ATOM 573 N N . VAL A 1 77 ? -3.486 4.238 -6.706 1.00 97.81 77 VAL A N 1
ATOM 574 C CA . VAL A 1 77 ? -3.418 4.893 -8.019 1.00 97.81 77 VAL A CA 1
ATOM 575 C C . VAL A 1 77 ? -1.964 5.107 -8.399 1.00 97.81 77 VAL A C 1
ATOM 577 O O . VAL A 1 77 ? -1.188 5.650 -7.608 1.00 97.81 77 VAL A O 1
ATOM 580 N N . ASP A 1 78 ? -1.600 4.748 -9.622 1.00 95.31 78 ASP A N 1
ATOM 581 C CA . ASP A 1 78 ? -0.288 5.039 -10.194 1.00 95.31 78 ASP A CA 1
ATOM 582 C C . ASP A 1 78 ? -0.429 5.378 -11.682 1.00 95.31 78 ASP A C 1
ATOM 584 O O . ASP A 1 78 ? -1.339 4.908 -12.358 1.00 95.31 78 ASP A O 1
ATOM 588 N N . LEU A 1 79 ? 0.461 6.221 -12.207 1.00 93.25 79 LEU A N 1
ATOM 589 C CA . LEU A 1 79 ? 0.431 6.599 -13.623 1.00 93.25 79 LEU A CA 1
ATOM 590 C C . LEU A 1 79 ? 0.918 5.460 -14.525 1.00 93.25 79 LEU A C 1
ATOM 592 O O . LEU A 1 79 ? 0.537 5.390 -15.693 1.00 93.25 79 LEU A O 1
ATOM 596 N N . SER A 1 80 ? 1.762 4.566 -14.005 1.00 90.94 80 SER A N 1
ATOM 597 C CA . SER A 1 80 ? 2.313 3.470 -14.795 1.00 90.94 80 SER A CA 1
ATOM 598 C C . SER A 1 80 ? 1.362 2.270 -14.806 1.00 90.94 80 SER A C 1
ATOM 600 O O . SER A 1 80 ? 1.259 1.488 -13.860 1.00 90.94 80 SER A O 1
ATOM 602 N N . SER A 1 81 ? 0.687 2.063 -15.937 1.00 91.94 81 SER A N 1
ATOM 603 C CA . SER A 1 81 ? -0.187 0.895 -16.141 1.00 91.94 81 SER A CA 1
ATOM 604 C C . SER A 1 81 ? 0.535 -0.442 -15.909 1.00 91.94 81 SER A C 1
ATOM 606 O O . SER A 1 81 ? -0.063 -1.402 -15.424 1.00 91.94 81 SER A O 1
ATOM 608 N N . LYS A 1 82 ? 1.844 -0.495 -16.191 1.00 91.31 82 LYS A N 1
ATOM 609 C CA . LYS A 1 82 ? 2.684 -1.675 -15.968 1.00 91.31 82 LYS A CA 1
ATOM 610 C C . LYS A 1 82 ? 2.815 -2.022 -14.484 1.00 91.31 82 LYS A C 1
ATOM 612 O O . LYS A 1 82 ? 2.717 -3.197 -14.140 1.00 91.31 82 LYS A O 1
ATOM 617 N N . VAL A 1 83 ? 3.052 -1.042 -13.606 1.00 91.38 83 VAL A N 1
ATOM 618 C CA . VAL A 1 83 ? 3.189 -1.316 -12.160 1.00 91.38 83 VAL A CA 1
ATOM 619 C C . VAL A 1 83 ? 1.837 -1.584 -11.505 1.00 91.38 83 VAL A C 1
ATOM 621 O O . VAL A 1 83 ? 1.760 -2.428 -10.614 1.00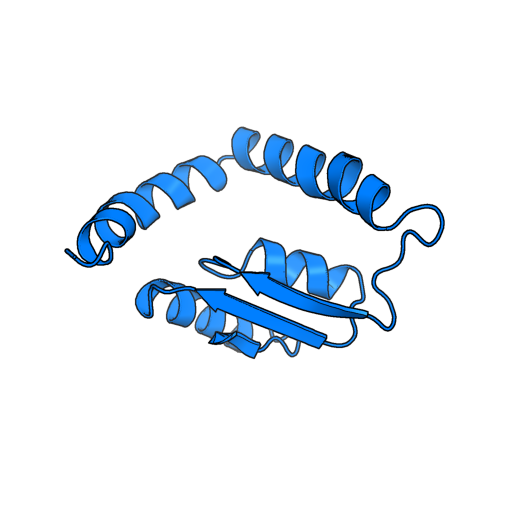 91.38 83 VAL A O 1
ATOM 624 N N . ILE A 1 84 ? 0.766 -0.957 -12.002 1.00 95.94 84 ILE A N 1
ATOM 625 C CA . ILE A 1 84 ? -0.602 -1.281 -11.588 1.00 95.94 84 ILE A CA 1
ATOM 626 C C . ILE A 1 84 ? -0.948 -2.734 -11.911 1.00 95.94 84 ILE A C 1
ATOM 628 O O . ILE A 1 84 ? -1.567 -3.402 -11.083 1.00 95.94 84 ILE A O 1
ATOM 632 N N . GLU A 1 85 ? -0.522 -3.268 -13.058 1.00 96.25 85 GLU A N 1
ATOM 633 C CA . GLU A 1 85 ? -0.769 -4.682 -13.352 1.00 96.25 85 GLU A CA 1
ATOM 634 C C . GLU A 1 85 ? -0.049 -5.607 -12.361 1.00 96.25 85 GLU A C 1
ATOM 636 O O . GLU A 1 85 ? -0.657 -6.563 -11.892 1.00 96.25 85 GLU A O 1
ATOM 641 N N . LEU A 1 86 ? 1.176 -5.276 -11.932 1.00 95.00 86 LEU A N 1
ATOM 642 C CA . LEU A 1 86 ? 1.866 -6.018 -10.865 1.00 95.00 86 LEU A CA 1
ATOM 643 C C . LEU A 1 86 ? 1.103 -5.953 -9.531 1.00 95.00 86 LEU A C 1
ATOM 645 O O . LEU A 1 86 ? 0.999 -6.954 -8.820 1.00 95.00 86 LEU A O 1
ATOM 649 N N . ALA A 1 87 ? 0.539 -4.790 -9.193 1.00 96.88 87 ALA A N 1
ATOM 650 C CA . ALA A 1 87 ? -0.278 -4.628 -7.993 1.00 96.88 87 ALA A CA 1
ATOM 651 C C . ALA A 1 87 ? -1.560 -5.480 -8.063 1.00 96.88 87 ALA A C 1
ATOM 653 O O . ALA A 1 87 ? -1.908 -6.179 -7.106 1.00 96.88 87 ALA A O 1
ATOM 654 N N . ARG A 1 88 ? -2.227 -5.491 -9.225 1.00 98.06 88 ARG A N 1
ATOM 655 C CA . ARG A 1 88 ? -3.405 -6.328 -9.497 1.00 98.06 88 ARG A CA 1
ATOM 656 C C . ARG A 1 88 ? -3.061 -7.817 -9.495 1.00 98.06 88 ARG A C 1
ATOM 658 O O . ARG A 1 88 ? -3.840 -8.606 -8.971 1.00 98.06 88 ARG A O 1
ATOM 665 N N . GLU A 1 89 ? -1.913 -8.223 -10.031 1.00 97.69 89 GLU A N 1
ATOM 666 C CA . GLU A 1 89 ? -1.410 -9.601 -9.949 1.00 97.69 89 GLU A CA 1
ATOM 667 C C . GLU A 1 89 ? -1.217 -10.040 -8.497 1.00 97.69 89 GLU A C 1
ATOM 669 O O . GLU A 1 89 ? -1.702 -11.106 -8.10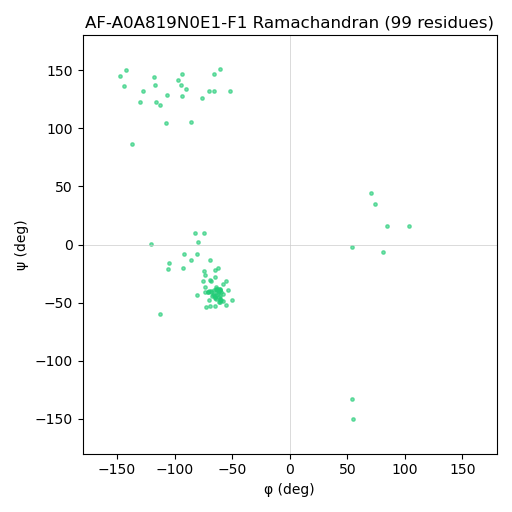8 1.00 97.69 89 GLU A O 1
ATOM 674 N N . ALA A 1 90 ? -0.569 -9.206 -7.680 1.00 96.31 90 ALA A N 1
ATOM 675 C CA . ALA A 1 90 ? -0.380 -9.473 -6.257 1.00 96.31 90 ALA A CA 1
ATOM 676 C C . ALA A 1 90 ? -1.719 -9.590 -5.511 1.00 96.31 90 ALA A C 1
ATOM 678 O O . ALA A 1 90 ? -1.865 -10.449 -4.638 1.00 96.31 90 ALA A O 1
ATOM 679 N N . GLU A 1 91 ? -2.705 -8.769 -5.874 1.00 97.81 91 GLU A N 1
ATOM 680 C CA . GLU A 1 91 ? -4.061 -8.840 -5.329 1.00 97.81 91 GLU A CA 1
ATOM 681 C C . GLU A 1 91 ? -4.816 -10.094 -5.770 1.00 97.81 91 GLU A C 1
ATOM 683 O O . GLU A 1 91 ? -5.471 -10.730 -4.951 1.00 97.81 91 GLU A O 1
ATOM 688 N N . ARG A 1 92 ? -4.679 -10.524 -7.028 1.00 97.94 92 ARG A N 1
ATOM 689 C CA . ARG A 1 92 ? -5.244 -11.804 -7.485 1.00 97.94 92 ARG A CA 1
ATOM 690 C C . ARG A 1 92 ? -4.604 -12.995 -6.771 1.00 97.94 92 ARG A C 1
ATOM 692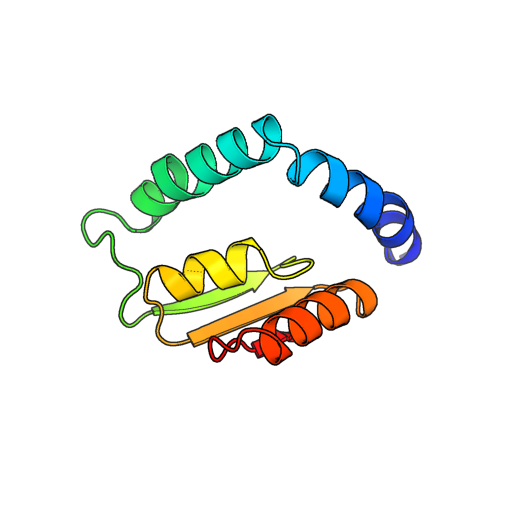 O O . ARG A 1 92 ? -5.293 -13.969 -6.484 1.00 97.94 92 ARG A O 1
ATOM 699 N N . PHE A 1 93 ? -3.302 -12.927 -6.493 1.00 97.62 93 PHE A N 1
ATOM 700 C CA . PHE A 1 93 ? -2.565 -13.994 -5.817 1.00 97.62 93 PHE A CA 1
ATOM 701 C C . PHE A 1 93 ? -2.885 -14.081 -4.317 1.00 97.62 93 PHE A C 1
ATOM 703 O O . PHE A 1 93 ? -3.025 -15.178 -3.780 1.00 97.62 93 PHE A O 1
ATOM 710 N N . ASN A 1 94 ? -3.004 -12.942 -3.634 1.00 96.94 94 ASN A N 1
ATOM 711 C CA . ASN A 1 94 ? -3.342 -12.867 -2.214 1.00 96.94 94 ASN A CA 1
ATOM 712 C C . ASN A 1 94 ? -4.370 -11.743 -1.981 1.00 96.94 94 ASN A C 1
ATOM 714 O O . ASN A 1 94 ? -3.974 -10.611 -1.691 1.00 96.94 94 ASN A O 1
ATOM 718 N N . PRO A 1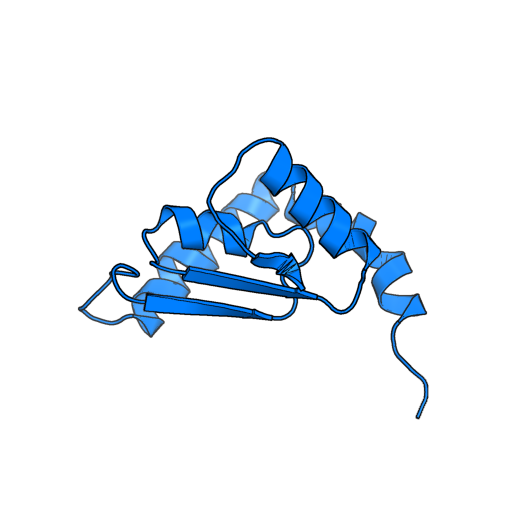 95 ? -5.673 -12.023 -2.128 1.00 96.62 95 PRO A N 1
ATOM 719 C CA . PRO A 1 95 ? -6.699 -10.988 -2.125 1.00 96.62 95 PRO A CA 1
ATOM 720 C C . PRO A 1 95 ? -6.893 -10.362 -0.745 1.00 96.62 95 PRO A C 1
ATOM 722 O O . PRO A 1 95 ? -7.058 -11.054 0.260 1.00 96.62 95 PRO A O 1
ATOM 725 N N . LEU A 1 96 ? -6.915 -9.031 -0.713 1.00 96.88 96 LEU A N 1
ATOM 726 C CA . LEU A 1 96 ? -7.205 -8.196 0.455 1.00 96.88 96 LEU A CA 1
ATOM 727 C C . LEU A 1 96 ? -8.420 -7.272 0.232 1.00 96.88 96 LEU A C 1
ATOM 729 O O . LEU A 1 96 ? -8.780 -6.505 1.129 1.00 96.88 96 LEU A O 1
ATOM 733 N N . GLY A 1 97 ? -9.055 -7.335 -0.941 1.00 96.62 97 GLY A N 1
ATOM 734 C CA . GLY A 1 97 ? -10.150 -6.456 -1.349 1.00 96.62 97 GLY A CA 1
ATOM 735 C C . GLY A 1 97 ? -9.670 -5.048 -1.705 1.00 96.62 97 GLY A C 1
ATOM 736 O O . GLY A 1 97 ? -10.353 -4.077 -1.378 1.00 96.62 97 GLY A O 1
ATOM 737 N N . ILE A 1 98 ? -8.476 -4.933 -2.290 1.00 98.12 98 ILE A N 1
ATOM 738 C CA . ILE A 1 98 ? -7.870 -3.650 -2.669 1.00 98.12 98 ILE A CA 1
ATOM 739 C C . ILE A 1 98 ? -8.196 -3.332 -4.126 1.00 98.12 98 ILE A C 1
ATOM 741 O O . ILE A 1 98 ? -8.103 -4.195 -4.997 1.00 98.12 98 ILE A O 1
ATOM 745 N N . GLU A 1 99 ? -8.541 -2.075 -4.390 1.00 97.94 99 GLU A N 1
ATOM 746 C CA . GLU A 1 99 ? -8.740 -1.570 -5.744 1.00 97.94 99 GLU A CA 1
ATOM 747 C C . GLU A 1 99 ? -7.473 -0.864 -6.242 1.00 97.94 99 GLU A C 1
ATOM 749 O O . GLU A 1 99 ? -6.806 -0.161 -5.481 1.00 97.94 99 GLU A O 1
ATOM 754 N N . TYR A 1 100 ? -7.153 -1.050 -7.523 1.00 98.06 100 TYR A N 1
ATOM 755 C CA . TYR A 1 100 ? -6.009 -0.422 -8.182 1.00 98.06 100 TYR A CA 1
ATOM 756 C C . TYR A 1 100 ? -6.455 0.220 -9.491 1.00 98.06 100 TYR A C 1
ATOM 758 O O . TYR A 1 100 ? -6.992 -0.485 -10.358 1.00 98.06 100 TYR A O 1
ATOM 766 N N . LEU A 1 101 ? -6.215 1.524 -9.628 1.00 95.19 101 LEU A N 1
ATOM 767 C CA . LEU A 1 101 ? -6.496 2.316 -10.824 1.00 95.19 101 LEU A CA 1
ATOM 768 C C . LEU A 1 101 ? -5.211 2.605 -11.594 1.00 95.19 101 LEU A C 1
ATOM 770 O O . LEU A 1 101 ? -4.310 3.245 -11.006 1.00 95.19 101 LEU A O 1
#

Radius of gyration: 14.49 Å; Cα contacts (8 Å, |Δi|>4): 116; chains: 1; bounding box: 32×34×42 Å

Solvent-accessible surface area (backbone atoms only — not comparable to full-atom values): 5760 Å² total; per-residue (Å²): 134,86,80,70,65,72,63,51,65,72,44,47,65,61,54,50,53,53,47,66,33,74,66,43,37,50,54,50,51,43,48,46,64,68,50,48,46,42,66,74,48,43,94,70,66,63,38,60,85,36,75,48,78,34,78,69,28,50,57,30,68,64,53,53,53,51,45,74,58,43,29,72,39,44,38,30,30,40,92,50,67,71,36,39,48,50,23,51,51,50,34,74,75,58,72,80,80,70,47,76,84